Protein AF-A0A9E3WSN3-F1 (afdb_monomer)

Sequence (106 aa):
MPVSVYQTLLTVEGLRAGIGIIRENQPVAPVTDDIINATLPNLPQVVADMVRLHRATGMRPGELVSIRPGDVDRTLDVWRYEPSWHKIHCKSAISPRSETCRDCTS

Solvent-accessible surface area (backbone atoms only — not comparable to full-atom values): 7500 Å² total; per-residue (Å²): 132,65,70,66,61,58,57,53,59,71,70,56,80,76,91,56,87,95,76,61,100,63,87,77,77,76,83,85,73,85,82,55,69,67,60,51,64,68,45,43,82,80,43,60,70,71,59,34,51,50,54,52,52,38,72,76,66,70,59,56,71,73,56,65,74,63,64,49,82,87,39,44,47,69,90,49,98,67,7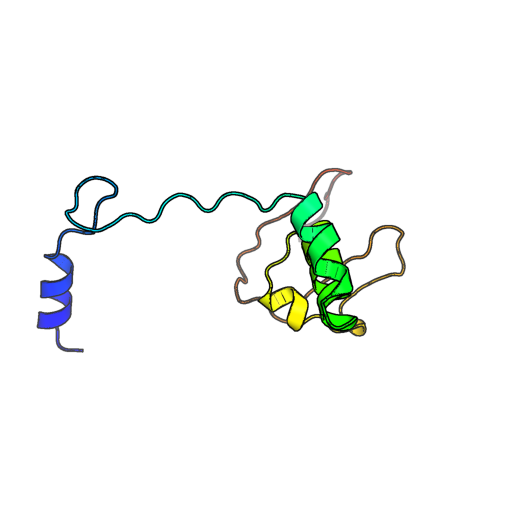0,43,77,59,77,95,76,63,103,56,87,69,83,77,86,87,80,84,89,83,84,80,92,75,88,89,88,130

Mean predicted aligned error: 14.3 Å

pLDDT: mean 73.74, std 19.8, range [25.72, 94.62]

Secondary structure (DSSP, 8-state):
--HHHHHHHHHSPPPPTTSSSS-PPPP-PPPPHHHHHHHGGGS-HHHHHHHHHHHHH---HHHHHH--GGGEE-SSSS-EE--S--S--S----------------

Foldseek 3Di:
DDPVVVVVVVPDDDDDPPPDPDDDDDDDDDDDPVVLVVCLVVDDPVVSVLVVVCVVPVDDSVVSVVDDPVQWDPVDPDIDGDDPDDPDPPDDDDDDDDDDPDDDDD

Radius of gyration: 22.09 Å; Cα contacts (8 Å, |Δi|>4): 30; chains: 1; bounding box: 50×54×44 Å

Structure (mmCIF, N/CA/C/O backbone):
data_AF-A0A9E3WSN3-F1
#
_entry.id   AF-A0A9E3WSN3-F1
#
loop_
_atom_site.group_PDB
_atom_site.id
_atom_site.type_symbol
_atom_site.label_atom_id
_atom_site.label_alt_id
_atom_site.label_comp_id
_atom_site.label_asym_id
_atom_site.label_entity_id
_atom_site.label_seq_id
_atom_site.pdbx_PDB_ins_code
_atom_site.Cartn_x
_atom_site.Cartn_y
_atom_site.Cartn_z
_atom_site.occupancy
_atom_site.B_iso_or_equiv
_atom_site.auth_seq_id
_atom_site.auth_comp_id
_atom_site.auth_asym_id
_atom_site.auth_atom_id
_atom_site.pdbx_PDB_model_num
ATOM 1 N N . MET A 1 1 ? -18.223 32.677 4.817 1.00 57.19 1 MET A N 1
ATOM 2 C CA . MET A 1 1 ? -18.542 32.017 6.102 1.00 57.19 1 MET A CA 1
ATOM 3 C C . MET A 1 1 ? -18.908 33.088 7.118 1.00 57.19 1 MET A C 1
ATOM 5 O O . MET A 1 1 ? -18.148 34.044 7.215 1.00 57.19 1 MET A O 1
ATOM 9 N N . PRO A 1 2 ? -20.048 32.994 7.822 1.00 86.50 2 PRO A N 1
ATOM 10 C CA . PRO A 1 2 ? -20.414 33.964 8.852 1.00 86.50 2 PRO A CA 1
ATOM 11 C C . PRO A 1 2 ? -19.448 33.879 10.042 1.00 86.50 2 PRO A C 1
ATOM 13 O O . PRO A 1 2 ? -19.058 32.782 10.441 1.00 86.50 2 PRO A O 1
ATOM 16 N N . VAL A 1 3 ? -19.091 35.024 10.630 1.00 87.06 3 VAL A N 1
ATOM 17 C CA . VAL A 1 3 ? -18.159 35.113 11.776 1.00 87.06 3 VAL A CA 1
ATOM 18 C C . VAL A 1 3 ? -18.657 34.325 12.993 1.00 87.06 3 VAL A C 1
ATOM 20 O O . VAL A 1 3 ? -17.857 33.729 13.711 1.00 87.06 3 VAL A O 1
ATOM 23 N N . SER A 1 4 ? -19.975 34.253 13.182 1.00 88.75 4 SER A N 1
ATOM 24 C CA . SER A 1 4 ? -20.598 33.512 14.280 1.00 88.75 4 SER A CA 1
ATOM 25 C C . SER A 1 4 ? -20.229 32.027 14.277 1.00 88.75 4 SER A C 1
ATOM 27 O O . SER A 1 4 ? -19.923 31.477 15.326 1.00 88.75 4 SER A O 1
ATOM 29 N N . VAL A 1 5 ? -20.166 31.390 13.104 1.00 87.00 5 VAL A N 1
ATOM 30 C CA . VAL A 1 5 ? -19.815 29.965 12.980 1.00 87.00 5 VAL A CA 1
ATOM 31 C C . VAL A 1 5 ? -18.377 29.713 13.432 1.00 87.00 5 VAL A C 1
ATOM 33 O O . VAL A 1 5 ? -18.111 28.746 14.141 1.00 87.00 5 VAL A O 1
ATOM 36 N N . TYR A 1 6 ? -17.452 30.602 13.063 1.00 86.25 6 TYR A N 1
ATOM 37 C CA . TYR A 1 6 ? -16.056 30.510 13.494 1.00 86.25 6 TYR A CA 1
ATOM 38 C C . TYR A 1 6 ? -15.928 30.646 15.016 1.00 86.25 6 TYR A C 1
ATOM 40 O O . TYR A 1 6 ? -15.253 29.842 15.654 1.00 86.25 6 TYR A O 1
ATOM 48 N N . GLN A 1 7 ? -16.629 31.615 15.609 1.00 90.62 7 GLN A N 1
ATOM 49 C CA . GLN A 1 7 ? -16.625 31.825 17.057 1.00 90.62 7 GLN A CA 1
ATOM 50 C C . GLN A 1 7 ? -17.216 30.633 17.817 1.00 90.62 7 GLN A C 1
ATOM 52 O O . GLN A 1 7 ? -16.653 30.229 18.828 1.00 90.62 7 GLN A O 1
ATOM 57 N N . THR A 1 8 ? -18.291 30.016 17.318 1.00 88.69 8 THR A N 1
ATOM 58 C CA . THR A 1 8 ? -18.869 28.812 17.933 1.00 88.69 8 THR A CA 1
ATOM 59 C C . THR A 1 8 ? -17.894 27.634 17.912 1.00 88.69 8 THR A C 1
ATOM 61 O O . THR A 1 8 ? -17.747 26.952 18.923 1.00 88.69 8 THR A O 1
ATOM 64 N N . LEU A 1 9 ? -17.174 27.413 16.807 1.00 85.25 9 LEU A N 1
ATOM 65 C CA . LEU A 1 9 ? -16.207 26.313 16.705 1.00 85.25 9 LEU A CA 1
ATOM 66 C C . LEU A 1 9 ? -15.040 26.448 17.693 1.00 85.25 9 LEU A C 1
ATOM 68 O O . LEU A 1 9 ? -14.546 25.434 18.174 1.00 85.25 9 LEU A O 1
ATOM 72 N N . LEU A 1 10 ? -14.640 27.674 18.045 1.00 86.31 10 LEU A N 1
ATOM 73 C CA . LEU A 1 10 ? -13.609 27.914 19.063 1.00 86.31 10 LEU A CA 1
ATOM 74 C C . LEU A 1 10 ? -14.056 27.542 20.485 1.00 86.31 10 LEU A C 1
ATOM 76 O O . LEU A 1 10 ? -13.210 27.335 21.348 1.00 86.31 10 LEU A O 1
ATOM 80 N N . THR A 1 11 ? -15.366 27.467 20.739 1.00 87.88 11 THR A N 1
ATOM 81 C CA . THR A 1 11 ? -15.917 27.143 22.068 1.00 87.88 11 THR A CA 1
ATOM 82 C C . THR A 1 11 ? -16.138 25.649 22.299 1.00 87.88 11 THR A C 1
ATOM 84 O O . THR A 1 11 ? -16.362 25.237 23.435 1.00 87.88 11 THR A O 1
ATOM 87 N N . VAL A 1 12 ? -16.075 24.828 21.246 1.00 85.94 12 VAL A N 1
ATOM 88 C CA . VAL A 1 12 ? -16.239 23.375 21.359 1.00 85.94 12 VAL A CA 1
ATOM 89 C C . VAL A 1 12 ? -14.927 22.767 21.845 1.00 85.94 12 VAL A C 1
ATOM 91 O O . VAL A 1 12 ? -13.891 22.890 21.193 1.00 85.94 12 VAL A O 1
ATOM 94 N N . GLU A 1 13 ? -14.965 22.096 22.994 1.00 80.50 13 GLU A N 1
ATOM 95 C CA . GLU A 1 13 ? -13.807 21.376 23.516 1.00 80.50 13 GLU A CA 1
ATOM 96 C C . GLU A 1 13 ? -13.448 20.221 22.567 1.00 80.50 13 GLU A C 1
ATOM 98 O O . GLU A 1 13 ? -14.301 19.421 22.174 1.00 80.50 13 GLU A O 1
ATOM 103 N N . GLY A 1 14 ? -12.180 20.155 22.154 1.00 74.94 14 GLY A N 1
ATOM 104 C CA . GLY A 1 14 ? -11.703 19.101 21.265 1.00 74.94 14 GLY A CA 1
ATOM 105 C C . GLY A 1 14 ? -11.845 17.724 21.911 1.00 74.94 14 GLY A C 1
ATOM 106 O O . GLY A 1 14 ? -11.631 17.568 23.114 1.00 74.94 14 GLY A O 1
ATOM 107 N N . LEU A 1 15 ? -12.181 16.713 21.107 1.00 76.94 15 LEU A N 1
ATOM 108 C CA . LEU A 1 15 ? -12.330 15.351 21.605 1.00 76.94 15 LEU A CA 1
ATOM 109 C C . LEU A 1 15 ? -10.996 14.847 22.176 1.00 76.94 15 LEU A C 1
ATOM 111 O O . LEU A 1 15 ? -10.005 14.727 21.454 1.00 76.94 15 LEU A O 1
ATOM 115 N N . ARG A 1 16 ? -10.977 14.557 23.479 1.00 70.19 16 ARG A N 1
ATOM 116 C CA . ARG A 1 16 ? -9.807 14.022 24.182 1.00 70.19 16 ARG A CA 1
ATOM 117 C C . ARG A 1 16 ? -9.853 12.496 24.198 1.00 70.19 16 ARG A C 1
ATOM 119 O O . ARG A 1 16 ? -10.887 11.916 24.530 1.00 70.19 16 ARG A O 1
ATOM 126 N N . ALA A 1 17 ? -8.725 11.868 23.869 1.00 66.06 17 ALA A N 1
ATOM 127 C CA . ALA A 1 17 ? -8.564 10.418 23.948 1.00 66.06 17 ALA A CA 1
ATOM 128 C C . ALA A 1 17 ? -8.828 9.921 25.382 1.00 66.06 17 ALA A C 1
ATOM 130 O O . ALA A 1 17 ? -8.356 10.529 26.342 1.00 66.06 17 ALA A O 1
ATOM 131 N N . GLY A 1 18 ? -9.597 8.843 25.521 1.00 66.94 18 GLY A N 1
ATOM 132 C CA . GLY A 1 18 ? -9.905 8.160 26.778 1.00 66.94 18 GLY A CA 1
ATOM 133 C C . GLY A 1 18 ? -10.942 8.832 27.685 1.00 66.94 18 GLY A C 1
ATOM 134 O O . GLY A 1 18 ? -11.210 8.311 28.763 1.00 66.94 18 GLY A O 1
ATOM 135 N N . ILE A 1 19 ? -11.524 9.974 27.291 1.00 65.00 19 ILE A N 1
ATOM 136 C CA . ILE A 1 19 ? -12.396 10.791 28.169 1.00 65.00 19 ILE A CA 1
ATOM 137 C C . ILE A 1 19 ? -13.879 10.755 27.732 1.00 65.00 19 ILE A C 1
ATOM 139 O O . ILE A 1 19 ? -14.758 11.236 28.443 1.00 65.00 19 ILE A O 1
ATOM 143 N N . GLY A 1 20 ? -14.19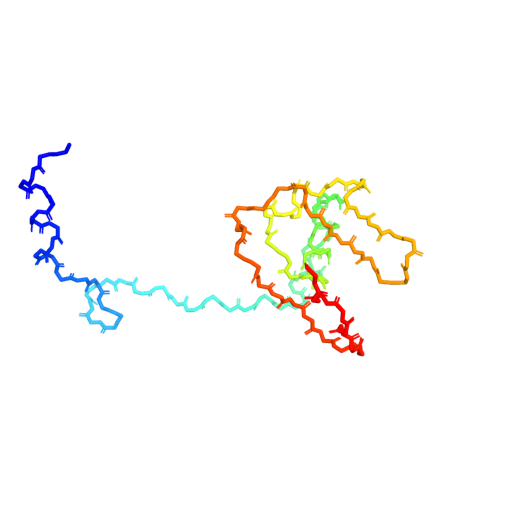8 10.164 26.575 1.00 64.19 20 GLY A N 1
ATOM 144 C CA . GLY A 1 20 ? -15.542 10.204 25.989 1.00 64.19 20 GLY A CA 1
ATOM 145 C C . GLY A 1 20 ? -16.370 8.922 26.130 1.00 64.19 20 GLY A C 1
ATOM 146 O O . GLY A 1 20 ? -15.846 7.818 26.195 1.00 64.19 20 GLY A O 1
ATOM 147 N N . ILE A 1 21 ? -17.695 9.074 26.013 1.00 63.97 21 ILE A N 1
ATOM 148 C CA . ILE A 1 21 ? -18.696 7.998 25.807 1.00 63.97 21 ILE A CA 1
ATOM 149 C C . ILE A 1 21 ? -18.581 7.369 24.394 1.00 63.97 21 ILE A C 1
ATOM 151 O O . ILE A 1 21 ? -19.427 6.591 23.957 1.00 63.97 21 ILE A O 1
ATOM 155 N N . ILE A 1 22 ? -17.564 7.767 23.627 1.00 70.06 22 ILE A N 1
ATOM 156 C CA . ILE A 1 22 ? -17.374 7.410 22.225 1.00 70.06 22 ILE A CA 1
ATOM 157 C C . ILE A 1 22 ? -16.529 6.144 22.173 1.00 70.06 22 ILE A C 1
ATOM 159 O O . ILE A 1 22 ? -15.484 6.057 22.812 1.00 70.06 22 ILE A O 1
ATOM 163 N N . ARG A 1 23 ? -16.978 5.159 21.392 1.00 72.81 23 ARG A N 1
ATOM 164 C CA . ARG A 1 23 ? -16.246 3.908 21.196 1.00 72.81 23 ARG A CA 1
ATOM 165 C C . ARG A 1 23 ? -14.912 4.188 20.504 1.00 72.81 23 ARG A C 1
ATOM 167 O O . ARG A 1 23 ? -14.880 4.400 19.293 1.00 72.81 23 ARG A O 1
ATOM 174 N N . GLU A 1 24 ? -13.820 4.127 21.256 1.00 77.62 24 GLU A N 1
ATOM 175 C CA . GLU A 1 24 ? -12.485 4.065 20.670 1.00 77.62 24 GLU A CA 1
ATOM 176 C C . GLU A 1 24 ? -12.295 2.712 19.991 1.00 77.62 24 GLU A C 1
ATOM 178 O O . GLU A 1 24 ? -12.615 1.653 20.542 1.00 77.62 24 GLU A O 1
ATOM 183 N N . ASN A 1 25 ? -11.834 2.748 18.742 1.00 76.50 25 ASN A N 1
ATOM 184 C CA . ASN A 1 25 ? -11.571 1.515 18.027 1.00 76.50 25 ASN A CA 1
ATOM 185 C C . ASN A 1 25 ? -10.298 0.882 18.588 1.00 76.50 25 ASN A C 1
ATOM 187 O O . ASN A 1 25 ? -9.322 1.579 18.867 1.00 76.50 25 ASN A O 1
ATOM 191 N N . GLN A 1 26 ? -10.316 -0.440 18.738 1.00 78.31 26 GLN A N 1
ATOM 192 C CA . GLN A 1 26 ? -9.128 -1.170 19.161 1.00 78.31 26 GLN A CA 1
ATOM 193 C C . GLN A 1 26 ? -7.975 -0.916 18.174 1.00 78.31 26 GLN A C 1
ATOM 195 O O . GLN A 1 26 ? -8.232 -0.769 16.971 1.00 78.31 26 GLN A O 1
ATOM 200 N N . PRO A 1 27 ? -6.720 -0.865 18.657 1.00 77.94 27 PRO A N 1
ATOM 201 C CA . PRO A 1 27 ? -5.554 -0.733 17.795 1.00 77.94 27 PRO A CA 1
ATOM 202 C C . PRO A 1 27 ? -5.560 -1.787 16.686 1.00 77.94 27 PRO A C 1
ATOM 204 O O . PRO A 1 27 ? -5.831 -2.964 16.930 1.00 77.94 27 PRO A O 1
ATOM 207 N N . VAL A 1 28 ? -5.260 -1.366 15.457 1.00 83.19 28 VAL A N 1
ATOM 208 C CA . VAL A 1 28 ? -5.176 -2.285 14.317 1.00 83.19 28 VAL A CA 1
ATOM 209 C C . VAL A 1 28 ? -3.877 -3.078 14.436 1.00 83.19 28 VAL A C 1
ATOM 211 O O . VAL A 1 28 ? -2.790 -2.516 14.314 1.00 83.19 28 VAL A O 1
ATOM 214 N N . ALA A 1 29 ? -3.996 -4.379 14.701 1.00 82.94 29 ALA A N 1
ATOM 215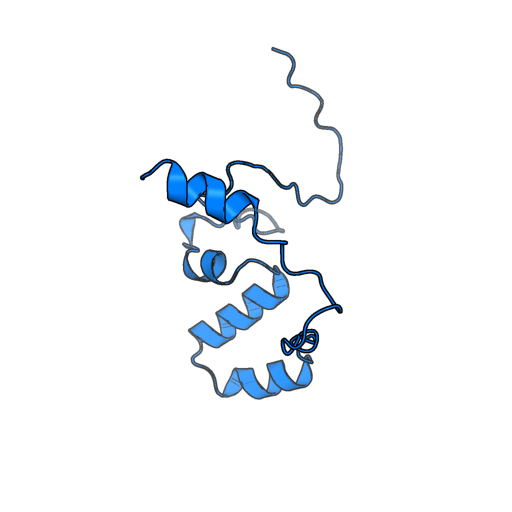 C CA . ALA A 1 29 ? -2.855 -5.283 14.771 1.00 82.94 29 ALA A CA 1
ATOM 216 C C . ALA A 1 29 ? -2.306 -5.599 13.365 1.00 82.94 29 ALA A C 1
ATOM 218 O O . ALA A 1 29 ? -3.077 -5.633 12.398 1.00 82.94 29 ALA A O 1
ATOM 219 N N . PRO A 1 30 ? -0.991 -5.855 13.234 1.00 82.12 30 PRO A N 1
ATOM 220 C CA . PRO A 1 30 ? -0.420 -6.327 11.980 1.00 82.12 30 PRO A CA 1
ATOM 221 C C . PRO A 1 30 ? -0.989 -7.703 11.614 1.00 82.12 30 PRO A C 1
ATOM 223 O O . PRO A 1 30 ? -1.205 -8.558 12.474 1.00 82.12 30 PRO A O 1
ATOM 226 N N . VAL A 1 31 ? -1.220 -7.917 10.320 1.00 87.19 31 VAL A N 1
ATOM 227 C CA . VAL A 1 31 ? -1.637 -9.218 9.783 1.00 87.19 31 VAL A CA 1
ATOM 228 C C . VAL A 1 31 ? -0.441 -10.171 9.809 1.00 87.19 31 VAL A C 1
ATOM 230 O O . VAL A 1 31 ? 0.674 -9.763 9.490 1.00 87.19 31 VAL A O 1
ATOM 233 N N . THR A 1 32 ? -0.663 -11.433 10.179 1.00 88.69 32 THR A N 1
ATOM 234 C CA . THR A 1 32 ? 0.395 -12.450 10.188 1.00 88.69 32 THR A CA 1
ATOM 235 C C . THR A 1 32 ? 0.738 -12.926 8.780 1.00 88.69 32 THR A C 1
ATOM 237 O O . THR A 1 32 ? -0.108 -12.978 7.882 1.00 88.69 32 THR A O 1
ATOM 240 N N . ASP A 1 33 ? 1.990 -13.337 8.600 1.00 87.44 33 ASP A N 1
ATOM 241 C CA . ASP A 1 33 ? 2.501 -13.802 7.310 1.00 87.44 33 ASP A CA 1
ATOM 242 C C . ASP A 1 33 ? 1.776 -15.050 6.791 1.00 87.44 33 ASP A C 1
ATOM 244 O O . ASP A 1 33 ? 1.581 -15.186 5.583 1.00 87.44 33 ASP A O 1
ATOM 248 N N . ASP A 1 34 ? 1.313 -15.921 7.689 1.00 91.38 34 ASP A N 1
ATOM 249 C CA . ASP A 1 34 ? 0.558 -17.128 7.340 1.00 91.38 34 ASP A CA 1
ATOM 250 C C . ASP A 1 34 ? -0.773 -16.791 6.662 1.00 91.38 34 ASP A C 1
ATOM 252 O O . ASP A 1 34 ? -1.127 -17.386 5.643 1.00 91.38 34 ASP A O 1
ATOM 256 N N . ILE A 1 35 ? -1.485 -15.783 7.180 1.00 90.94 35 ILE A N 1
ATOM 257 C CA . ILE A 1 35 ? -2.748 -15.312 6.600 1.00 90.94 35 ILE A CA 1
ATOM 258 C C . ILE A 1 35 ? -2.494 -14.711 5.217 1.00 90.94 35 ILE A C 1
ATOM 260 O O . ILE A 1 35 ? -3.255 -14.965 4.281 1.00 90.94 35 ILE A O 1
ATOM 264 N N . ILE A 1 36 ? -1.407 -13.951 5.061 1.00 89.50 36 ILE A N 1
ATOM 265 C CA . ILE A 1 36 ? -1.023 -13.373 3.768 1.00 89.50 36 ILE A CA 1
ATOM 266 C C . ILE A 1 36 ? -0.760 -14.496 2.762 1.00 89.50 36 ILE A C 1
ATOM 268 O O . ILE A 1 36 ? -1.371 -14.516 1.694 1.00 89.50 36 ILE A O 1
ATOM 272 N N . ASN A 1 37 ? 0.085 -15.463 3.119 1.00 90.44 37 ASN A N 1
ATOM 273 C CA . ASN A 1 37 ? 0.444 -16.585 2.253 1.00 90.44 37 ASN A CA 1
ATOM 274 C C . ASN A 1 37 ? -0.769 -17.448 1.875 1.00 90.44 37 ASN A C 1
ATOM 276 O O . ASN A 1 37 ? -0.861 -17.884 0.730 1.00 90.44 37 ASN A O 1
ATOM 280 N N . ALA A 1 38 ? -1.724 -17.640 2.790 1.00 92.81 38 ALA A N 1
ATOM 281 C CA . ALA A 1 38 ? -2.978 -18.343 2.514 1.00 92.81 38 ALA A CA 1
ATOM 282 C C . ALA A 1 38 ? -3.931 -17.550 1.598 1.00 92.81 38 ALA A C 1
ATOM 284 O O . ALA A 1 38 ? -4.748 -18.137 0.889 1.00 92.81 38 ALA A O 1
ATOM 285 N N . THR A 1 39 ? -3.833 -16.218 1.593 1.00 92.38 39 THR A N 1
ATOM 286 C CA . THR A 1 39 ? -4.707 -15.344 0.796 1.00 92.38 39 THR A CA 1
ATOM 287 C C . THR A 1 39 ? -4.196 -15.162 -0.634 1.00 92.38 39 THR A C 1
ATOM 289 O O . THR A 1 39 ? -5.003 -15.094 -1.558 1.00 92.38 39 THR A O 1
ATOM 292 N N . LEU A 1 40 ? -2.873 -15.131 -0.845 1.00 91.56 40 LEU A N 1
ATOM 293 C CA . LEU A 1 40 ? -2.255 -14.889 -2.160 1.00 91.56 40 LEU A CA 1
ATOM 294 C C . LEU A 1 40 ? -2.787 -15.775 -3.309 1.00 91.56 40 LEU A C 1
ATOM 296 O O . LEU A 1 40 ? -3.009 -15.224 -4.386 1.00 91.56 40 LEU A O 1
ATOM 300 N N . PRO A 1 41 ? -3.040 -17.090 -3.134 1.00 92.19 41 PRO A N 1
ATOM 301 C CA . PRO A 1 41 ? -3.552 -17.948 -4.208 1.00 92.19 41 PRO A CA 1
ATOM 302 C C . PRO A 1 41 ? -4.989 -17.629 -4.638 1.00 92.19 41 PRO A C 1
ATOM 304 O O . PRO A 1 41 ? -5.391 -17.994 -5.738 1.00 92.19 41 PRO A O 1
ATOM 307 N N . ASN A 1 42 ? -5.765 -16.960 -3.782 1.00 94.25 42 ASN A N 1
ATOM 308 C CA . ASN A 1 42 ? -7.166 -16.621 -4.047 1.00 94.25 42 ASN A CA 1
ATOM 309 C C . ASN A 1 42 ? -7.321 -15.262 -4.750 1.00 94.25 42 ASN A C 1
ATOM 311 O O . ASN A 1 42 ? -8.436 -14.863 -5.087 1.00 94.25 42 ASN A O 1
ATOM 315 N N . LEU A 1 43 ? -6.222 -14.525 -4.936 1.00 91.88 43 LEU A N 1
ATOM 316 C CA . LEU A 1 43 ? -6.219 -13.185 -5.511 1.00 91.88 43 LEU A CA 1
ATOM 317 C C . LEU A 1 43 ? -5.859 -13.220 -7.004 1.00 91.88 43 LEU A C 1
ATOM 319 O O . LEU A 1 43 ? -5.049 -14.045 -7.430 1.00 91.88 43 LEU A O 1
ATOM 323 N N . PRO A 1 44 ? -6.382 -12.277 -7.811 1.00 94.62 44 PRO A N 1
ATOM 324 C CA . PRO A 1 44 ? -5.872 -12.048 -9.157 1.00 94.62 44 PRO A CA 1
ATOM 325 C C . PRO A 1 44 ? -4.369 -11.757 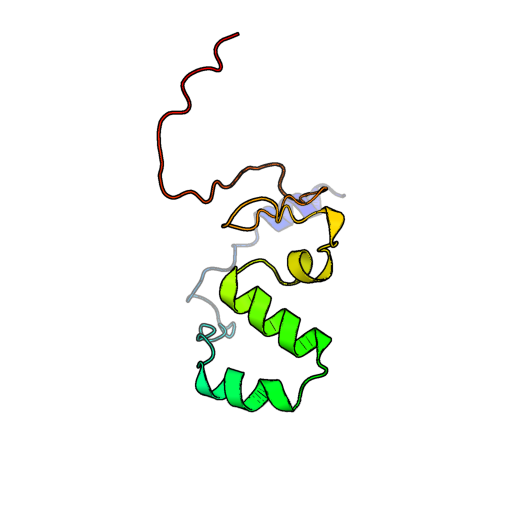-9.121 1.00 94.62 44 PRO A C 1
ATOM 327 O O . PRO A 1 44 ? -3.903 -11.048 -8.228 1.00 94.62 44 PRO A O 1
ATOM 330 N N . GLN A 1 45 ? -3.626 -12.235 -10.123 1.00 91.44 45 GLN A N 1
ATOM 331 C CA . GLN A 1 45 ? -2.161 -12.131 -10.176 1.00 91.44 45 GLN A CA 1
ATOM 332 C C . GLN A 1 45 ? -1.649 -10.708 -9.901 1.00 91.44 45 GLN A C 1
ATOM 334 O O . GLN A 1 45 ? -0.762 -10.521 -9.075 1.00 91.44 45 GLN A O 1
ATOM 339 N N . VAL A 1 46 ? -2.270 -9.699 -10.521 1.00 90.69 46 VAL A N 1
ATOM 340 C CA . VAL A 1 46 ? -1.906 -8.288 -10.321 1.00 90.69 46 VAL A CA 1
ATOM 341 C C . VAL A 1 46 ? -2.029 -7.888 -8.850 1.00 90.69 46 VAL A C 1
ATOM 343 O O . VAL A 1 46 ? -1.120 -7.280 -8.300 1.00 90.69 46 VAL A O 1
ATOM 346 N N . VAL A 1 47 ? -3.120 -8.267 -8.183 1.00 90.38 47 VAL A N 1
ATOM 347 C CA . VAL A 1 47 ? -3.356 -7.930 -6.772 1.00 90.38 47 VAL A CA 1
ATOM 348 C C . VAL A 1 47 ? -2.401 -8.700 -5.856 1.00 90.38 47 VAL A C 1
ATOM 350 O O . VAL A 1 47 ? -1.910 -8.141 -4.878 1.00 90.38 47 VAL A O 1
ATOM 353 N N . ALA A 1 48 ? -2.078 -9.953 -6.184 1.00 92.19 48 ALA A N 1
ATOM 354 C CA . ALA A 1 48 ? -1.077 -10.723 -5.451 1.00 92.19 48 ALA A CA 1
ATOM 355 C C . ALA A 1 48 ? 0.312 -10.058 -5.517 1.00 92.19 48 ALA A C 1
ATOM 357 O O . ALA A 1 48 ? 0.994 -9.941 -4.497 1.00 92.19 48 ALA A O 1
ATOM 358 N N . ASP A 1 49 ? 0.706 -9.554 -6.688 1.00 90.12 49 ASP A N 1
ATOM 359 C CA . ASP A 1 49 ? 1.968 -8.830 -6.864 1.00 90.12 49 ASP A CA 1
ATOM 360 C C . ASP A 1 49 ? 1.954 -7.466 -6.158 1.00 90.12 49 ASP A C 1
ATOM 362 O O . ASP A 1 49 ? 2.948 -7.086 -5.537 1.00 90.12 49 ASP A O 1
ATOM 366 N N . MET A 1 50 ? 0.809 -6.776 -6.137 1.00 90.81 50 MET A N 1
ATOM 367 C CA . MET A 1 50 ? 0.622 -5.561 -5.337 1.00 90.81 50 MET A CA 1
ATOM 368 C C . MET A 1 50 ? 0.841 -5.826 -3.840 1.00 90.81 50 MET A C 1
ATOM 370 O O . MET A 1 50 ? 1.554 -5.071 -3.185 1.00 90.81 50 MET A O 1
ATOM 374 N N . VAL A 1 51 ? 0.294 -6.916 -3.290 1.00 90.69 51 VAL A N 1
ATOM 375 C CA . VAL A 1 51 ? 0.490 -7.286 -1.874 1.00 90.69 51 VAL A CA 1
ATOM 376 C C . VAL A 1 51 ? 1.964 -7.571 -1.572 1.00 90.69 51 VAL A C 1
ATOM 378 O O . VAL A 1 51 ? 2.485 -7.114 -0.553 1.00 90.69 51 VAL A O 1
ATOM 381 N N . ARG A 1 52 ? 2.662 -8.275 -2.471 1.00 89.69 52 ARG A N 1
ATOM 382 C CA . ARG A 1 52 ? 4.103 -8.552 -2.339 1.00 89.69 52 ARG A CA 1
ATOM 383 C C . ARG A 1 52 ? 4.930 -7.266 -2.347 1.00 89.69 52 ARG A C 1
ATOM 385 O O . ARG A 1 52 ? 5.766 -7.074 -1.466 1.00 89.69 52 ARG A O 1
ATOM 392 N N . LEU A 1 53 ? 4.663 -6.368 -3.294 1.00 88.62 53 LEU A N 1
ATOM 393 C CA . LEU A 1 53 ? 5.358 -5.085 -3.411 1.00 88.62 53 LEU A CA 1
ATOM 394 C C . LEU A 1 53 ? 5.102 -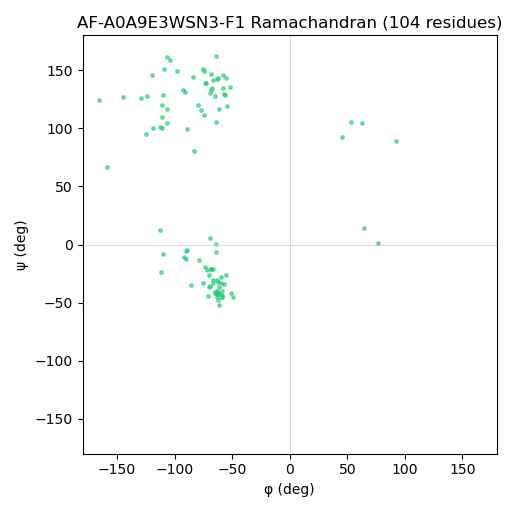4.181 -2.197 1.00 88.62 53 LEU A C 1
ATOM 396 O O . LEU A 1 53 ? 6.024 -3.551 -1.674 1.00 88.62 53 LEU A O 1
ATOM 400 N N . HIS A 1 54 ? 3.861 -4.148 -1.715 1.00 88.88 54 HIS A N 1
ATOM 401 C CA . HIS A 1 54 ? 3.479 -3.382 -0.535 1.00 88.88 54 HIS A CA 1
ATOM 402 C C . HIS A 1 54 ? 4.208 -3.879 0.716 1.00 88.88 54 HIS A C 1
ATOM 404 O O . HIS A 1 54 ? 4.722 -3.078 1.491 1.00 88.88 54 HIS A O 1
ATOM 410 N N . ARG A 1 55 ? 4.322 -5.203 0.878 1.00 86.81 55 ARG A N 1
ATOM 411 C CA . ARG A 1 55 ? 5.031 -5.826 2.003 1.00 86.81 55 ARG A CA 1
ATOM 412 C C . ARG A 1 55 ? 6.539 -5.564 1.973 1.00 86.81 55 ARG A C 1
ATOM 414 O O . ARG A 1 55 ? 7.140 -5.430 3.031 1.00 86.81 55 ARG A O 1
ATOM 421 N N . ALA A 1 56 ? 7.139 -5.468 0.787 1.00 85.88 56 ALA A N 1
ATOM 422 C CA . ALA A 1 56 ? 8.568 -5.193 0.641 1.00 85.88 56 ALA A CA 1
ATOM 423 C C . ALA A 1 56 ? 8.939 -3.724 0.915 1.00 85.88 56 ALA A C 1
ATOM 425 O O . ALA A 1 56 ? 10.031 -3.449 1.401 1.00 85.88 56 ALA A O 1
ATOM 426 N N . THR A 1 57 ? 8.048 -2.782 0.595 1.00 82.44 57 THR A N 1
ATOM 427 C CA . THR A 1 57 ? 8.367 -1.341 0.585 1.00 82.44 57 THR A CA 1
ATOM 428 C C . THR A 1 57 ? 7.663 -0.526 1.670 1.00 82.44 57 THR A C 1
ATOM 430 O O . THR A 1 57 ? 8.135 0.554 2.014 1.00 82.44 57 THR A O 1
ATOM 433 N N . GLY A 1 58 ? 6.526 -0.994 2.198 1.00 82.69 58 GLY A N 1
ATOM 434 C CA . GLY A 1 58 ? 5.714 -0.255 3.173 1.00 82.69 58 GLY A CA 1
ATOM 435 C C . GLY A 1 58 ? 5.095 1.046 2.639 1.00 82.69 58 GLY A C 1
ATOM 436 O O . GLY A 1 58 ? 4.648 1.877 3.430 1.00 82.69 58 GLY A O 1
ATOM 437 N N . MET A 1 59 ? 5.082 1.248 1.315 1.00 82.75 59 MET A N 1
ATOM 438 C CA . MET A 1 59 ? 4.535 2.449 0.666 1.00 82.75 59 MET A CA 1
ATOM 439 C C . MET A 1 59 ? 3.026 2.593 0.897 1.00 82.75 59 MET A C 1
ATOM 441 O O . MET A 1 59 ? 2.353 1.618 1.208 1.00 82.75 59 MET A O 1
ATOM 445 N N . ARG A 1 60 ? 2.432 3.774 0.695 1.00 85.00 60 ARG A N 1
ATOM 446 C CA . ARG A 1 60 ? 0.966 3.920 0.803 1.00 85.00 60 ARG A CA 1
ATOM 447 C C . ARG A 1 60 ? 0.273 3.173 -0.353 1.00 85.00 60 ARG A C 1
ATOM 449 O O . ARG A 1 60 ? 0.774 3.201 -1.475 1.00 85.00 60 ARG A O 1
ATOM 456 N N . PRO A 1 61 ? -0.928 2.590 -0.163 1.00 83.94 61 PRO A N 1
ATOM 457 C CA . PRO A 1 61 ? -1.640 1.909 -1.253 1.00 83.94 61 PRO A CA 1
ATOM 458 C C . PRO A 1 61 ? -1.902 2.814 -2.468 1.00 83.94 61 PRO A C 1
ATOM 460 O O . PRO A 1 61 ? -1.853 2.360 -3.606 1.00 83.94 61 PRO A O 1
ATOM 463 N N . GLY A 1 62 ? -2.134 4.112 -2.236 1.00 83.25 62 GLY A N 1
ATOM 464 C CA . GLY A 1 62 ? -2.327 5.089 -3.312 1.00 83.25 62 GLY A CA 1
ATOM 465 C C . GLY A 1 62 ? -1.073 5.337 -4.157 1.00 83.25 62 GLY A C 1
ATOM 466 O O . GLY A 1 62 ? -1.192 5.594 -5.351 1.00 83.25 62 GLY A O 1
ATOM 467 N N . GLU A 1 63 ? 0.118 5.221 -3.567 1.00 80.44 63 GLU A N 1
ATOM 468 C CA . GLU A 1 63 ? 1.385 5.304 -4.304 1.00 80.44 63 GLU A CA 1
ATOM 469 C C . GLU A 1 63 ? 1.561 4.057 -5.160 1.00 80.44 63 GLU A C 1
ATOM 471 O O . GLU A 1 63 ? 1.841 4.174 -6.345 1.00 80.44 63 GLU A O 1
ATOM 476 N N . LEU A 1 64 ? 1.277 2.888 -4.587 1.00 85.56 64 LEU A N 1
ATOM 477 C CA . LEU A 1 64 ? 1.401 1.598 -5.253 1.00 85.56 64 LEU A CA 1
ATOM 478 C C . LEU A 1 64 ? 0.542 1.488 -6.517 1.00 85.56 64 LEU A C 1
ATOM 480 O O . LEU A 1 64 ? 1.010 1.017 -7.547 1.00 85.56 64 LEU A O 1
ATOM 484 N N . VAL A 1 65 ? -0.706 1.957 -6.448 1.00 86.12 65 VAL A N 1
ATOM 485 C CA . VAL A 1 65 ? -1.629 1.960 -7.597 1.00 86.12 65 VAL A CA 1
ATOM 486 C C . VAL A 1 65 ? -1.228 2.999 -8.653 1.00 86.12 65 VAL A C 1
ATOM 488 O O . VAL A 1 65 ? -1.601 2.869 -9.816 1.00 86.12 65 VAL A O 1
ATOM 491 N N . SER A 1 66 ? -0.459 4.019 -8.268 1.00 85.00 66 SER A N 1
ATOM 492 C CA . SER A 1 66 ? -0.031 5.097 -9.166 1.00 85.00 66 SER A CA 1
ATOM 493 C C . SER A 1 66 ? 1.316 4.834 -9.844 1.00 85.00 66 SER A C 1
ATOM 495 O O . SER A 1 66 ? 1.652 5.569 -10.771 1.00 85.00 66 SER A O 1
ATOM 497 N N . ILE A 1 67 ? 2.069 3.812 -9.412 1.00 84.25 67 ILE A N 1
ATOM 498 C CA . ILE A 1 67 ? 3.370 3.452 -9.991 1.00 84.25 67 ILE A CA 1
ATOM 499 C C . ILE A 1 67 ? 3.222 3.173 -11.482 1.00 84.25 67 ILE A C 1
ATOM 501 O O . ILE A 1 67 ? 2.424 2.331 -11.904 1.00 84.25 67 ILE A O 1
ATOM 505 N N . ARG A 1 68 ? 4.074 3.813 -12.283 1.00 82.81 68 ARG A N 1
ATOM 506 C CA . ARG A 1 68 ? 4.285 3.449 -13.683 1.00 82.81 68 ARG A CA 1
ATOM 507 C C . ARG A 1 68 ? 5.665 2.817 -13.845 1.00 82.81 68 ARG A C 1
ATOM 509 O O . ARG A 1 68 ? 6.596 3.198 -13.141 1.00 82.81 68 ARG A O 1
ATOM 516 N N . PRO A 1 69 ? 5.854 1.907 -14.818 1.00 79.69 69 PRO A N 1
ATOM 517 C CA . PRO A 1 69 ? 7.169 1.323 -15.087 1.00 79.69 69 PRO A CA 1
ATOM 518 C C . PRO A 1 69 ? 8.281 2.350 -15.358 1.00 79.69 69 PRO A C 1
ATOM 520 O O . PRO A 1 69 ? 9.443 2.041 -15.125 1.00 79.69 69 PRO A O 1
ATOM 523 N N . GLY A 1 70 ? 7.936 3.545 -15.854 1.00 81.38 70 GLY A N 1
AT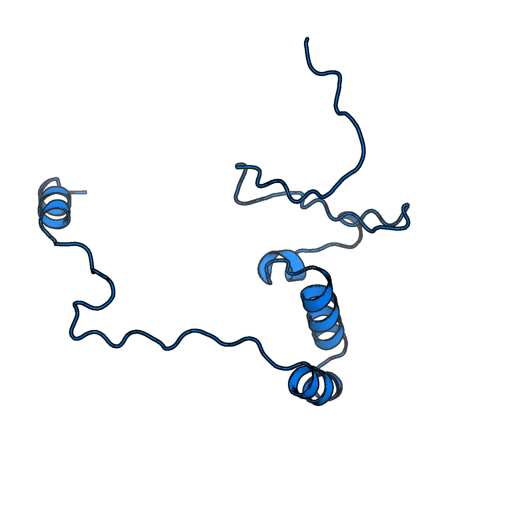OM 524 C CA . GLY A 1 70 ? 8.886 4.636 -16.104 1.00 81.38 70 GLY A CA 1
ATOM 525 C C . GLY A 1 70 ? 9.299 5.432 -14.861 1.00 81.38 70 GLY A C 1
ATOM 526 O O . GLY A 1 70 ? 10.281 6.159 -14.933 1.00 81.38 70 GLY A O 1
ATOM 527 N N . ASP A 1 71 ? 8.594 5.275 -13.739 1.00 80.12 71 ASP A N 1
ATOM 528 C CA . ASP A 1 71 ? 8.889 5.973 -12.478 1.00 80.12 71 ASP A CA 1
ATOM 529 C C . ASP A 1 71 ? 9.859 5.173 -11.585 1.00 80.12 71 ASP A C 1
ATOM 531 O O . ASP A 1 71 ? 10.251 5.626 -10.507 1.00 80.12 71 ASP A O 1
ATOM 535 N N . VAL A 1 72 ? 10.206 3.949 -12.004 1.00 82.56 72 VAL A N 1
ATOM 536 C CA . VAL A 1 72 ? 11.070 3.025 -11.265 1.00 82.56 72 VAL A CA 1
ATOM 537 C C . VAL A 1 72 ? 12.395 2.876 -12.000 1.00 82.56 72 VAL A C 1
ATOM 539 O O . VAL A 1 72 ? 12.477 2.236 -13.052 1.00 82.56 72 VAL A O 1
ATOM 542 N N . ASP A 1 73 ? 13.449 3.423 -11.408 1.00 82.25 73 ASP A N 1
ATOM 543 C CA . ASP A 1 73 ? 14.813 3.176 -11.840 1.00 82.25 73 ASP A CA 1
ATOM 544 C C . ASP A 1 73 ? 15.266 1.795 -11.346 1.00 82.25 73 ASP A C 1
ATOM 546 O O . ASP A 1 73 ? 15.335 1.520 -10.144 1.00 82.25 73 ASP A O 1
ATOM 550 N N . ARG A 1 74 ? 15.536 0.911 -12.309 1.00 83.25 74 ARG A N 1
ATOM 551 C CA . ARG A 1 74 ? 15.981 -0.478 -12.112 1.00 83.25 74 ARG A CA 1
ATOM 552 C C . ARG A 1 74 ? 17.417 -0.693 -12.592 1.00 83.25 74 ARG A C 1
ATOM 554 O O . ARG A 1 74 ? 17.824 -1.833 -12.787 1.00 83.25 74 ARG A O 1
ATOM 561 N N . THR A 1 75 ? 18.153 0.385 -12.864 1.00 82.50 75 THR A N 1
ATOM 562 C CA . THR A 1 75 ? 19.544 0.304 -13.336 1.00 82.50 75 THR A CA 1
ATOM 563 C C . THR A 1 75 ? 20.518 -0.109 -12.233 1.00 82.50 75 THR A C 1
ATOM 565 O O . THR A 1 75 ? 21.605 -0.596 -12.533 1.00 82.50 75 THR A O 1
ATOM 568 N N . LEU A 1 76 ? 20.117 0.050 -10.969 1.00 77.38 76 LEU A N 1
ATOM 569 C CA . LEU A 1 76 ? 20.887 -0.304 -9.780 1.00 77.38 76 LEU A CA 1
ATOM 570 C C . LEU A 1 76 ? 20.330 -1.565 -9.101 1.00 77.38 76 LEU A C 1
ATOM 572 O O . LEU A 1 76 ? 19.158 -1.912 -9.267 1.00 77.38 76 LEU A O 1
ATOM 576 N N . ASP A 1 77 ? 21.154 -2.195 -8.258 1.00 79.25 77 ASP A N 1
ATOM 577 C CA . ASP A 1 77 ? 20.768 -3.361 -7.443 1.00 79.25 77 ASP A 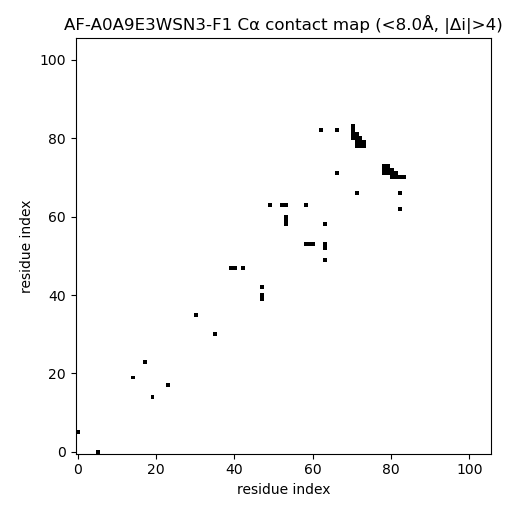CA 1
ATOM 578 C C . ASP A 1 77 ? 19.605 -3.062 -6.481 1.00 79.25 77 ASP A C 1
ATOM 580 O O . ASP A 1 77 ? 18.820 -3.947 -6.139 1.00 79.25 77 ASP A O 1
ATOM 584 N N . VAL A 1 78 ? 19.467 -1.801 -6.063 1.00 83.31 78 VAL A N 1
ATOM 585 C CA . VAL A 1 78 ? 18.331 -1.310 -5.278 1.00 83.31 78 VAL A CA 1
ATOM 586 C C . VAL A 1 78 ? 17.451 -0.465 -6.184 1.00 83.31 78 VAL A C 1
ATOM 588 O O . VAL A 1 78 ? 17.873 0.583 -6.670 1.00 83.31 78 VAL A O 1
ATOM 591 N N . TRP A 1 79 ? 16.212 -0.910 -6.392 1.00 83.81 79 TRP A N 1
ATOM 592 C CA . TRP A 1 79 ? 15.260 -0.179 -7.222 1.00 83.81 79 TRP A CA 1
ATOM 593 C C . TRP A 1 79 ? 14.854 1.121 -6.534 1.00 83.81 79 TRP A C 1
ATOM 595 O O . TRP A 1 79 ? 14.499 1.129 -5.353 1.00 83.81 79 TRP A O 1
ATOM 605 N N . ARG A 1 80 ? 14.872 2.220 -7.286 1.00 81.88 80 ARG A N 1
ATOM 606 C CA . ARG A 1 80 ? 14.473 3.540 -6.799 1.00 81.88 80 ARG A CA 1
ATOM 607 C C . ARG A 1 80 ? 13.163 3.947 -7.460 1.00 81.88 80 ARG A C 1
ATOM 609 O O . ARG A 1 80 ? 13.052 3.922 -8.678 1.00 81.88 80 ARG A O 1
ATOM 616 N N . TYR A 1 81 ? 12.185 4.344 -6.654 1.00 80.56 81 TYR A N 1
ATOM 617 C CA . TYR A 1 81 ? 10.916 4.893 -7.127 1.00 80.56 81 TYR A CA 1
ATOM 618 C C . TYR A 1 81 ? 10.839 6.384 -6.788 1.00 80.56 81 TYR A C 1
ATOM 620 O O . TYR A 1 81 ? 10.908 6.748 -5.613 1.00 80.56 81 TYR A O 1
ATOM 628 N N . GLU A 1 82 ? 10.697 7.237 -7.805 1.00 75.38 82 GLU A N 1
ATOM 629 C CA . GLU A 1 82 ? 10.534 8.688 -7.649 1.00 75.38 82 GLU A CA 1
ATOM 630 C C . GLU A 1 82 ? 9.181 9.125 -8.245 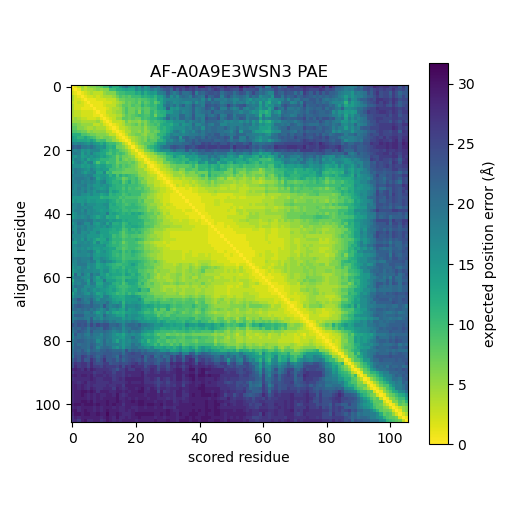1.00 75.38 82 GLU A C 1
ATOM 632 O O . GLU A 1 82 ? 9.053 9.254 -9.462 1.00 75.38 82 GLU A O 1
ATOM 637 N N . PRO A 1 83 ? 8.138 9.343 -7.418 1.00 71.12 83 PRO A N 1
ATOM 638 C CA . PRO A 1 83 ? 6.835 9.759 -7.922 1.00 71.12 83 PRO A CA 1
ATOM 639 C C . PRO A 1 83 ? 6.897 11.173 -8.515 1.00 71.12 83 PRO A C 1
ATOM 641 O O . PRO A 1 83 ? 7.401 12.102 -7.884 1.00 71.12 83 PRO A O 1
ATOM 644 N N . SER A 1 84 ? 6.292 11.365 -9.690 1.00 65.44 84 SER A N 1
ATOM 645 C CA . SER A 1 84 ? 6.275 12.653 -10.403 1.00 65.44 84 SER A CA 1
ATOM 646 C C . SER A 1 84 ? 5.486 13.759 -9.685 1.00 65.44 84 SER A C 1
ATOM 648 O O . SER A 1 84 ? 5.674 14.944 -9.959 1.00 65.44 84 SER A O 1
ATOM 650 N N . TRP A 1 85 ? 4.573 13.391 -8.781 1.00 57.00 85 TRP A N 1
ATOM 651 C CA . TRP A 1 85 ? 3.782 14.323 -7.983 1.00 57.00 85 TRP A CA 1
ATOM 652 C C . TRP A 1 85 ? 3.543 13.748 -6.589 1.00 57.00 85 TRP A C 1
ATOM 654 O O . TRP A 1 85 ? 3.051 12.630 -6.438 1.00 57.00 85 TRP A O 1
ATOM 664 N N . HIS A 1 86 ? 3.869 14.525 -5.559 1.00 57.94 86 HIS A N 1
ATOM 665 C CA . HIS A 1 86 ? 3.694 14.126 -4.169 1.00 57.94 86 HIS A CA 1
ATOM 666 C C . HIS A 1 86 ? 2.828 15.165 -3.449 1.00 57.94 86 HIS A C 1
ATOM 668 O O . HIS A 1 86 ? 3.131 16.357 -3.471 1.00 57.94 86 HIS A O 1
ATOM 674 N N . LYS A 1 87 ? 1.759 14.722 -2.769 1.00 48.50 87 LYS A N 1
ATOM 675 C CA . LYS A 1 87 ? 0.833 15.594 -2.005 1.00 48.50 87 LYS A CA 1
ATOM 676 C C . LYS A 1 87 ? 1.513 16.296 -0.812 1.00 48.50 87 LYS A C 1
ATOM 678 O O . LYS A 1 87 ? 0.921 17.149 -0.160 1.00 48.50 87 LYS A O 1
ATOM 683 N N . ILE A 1 88 ? 2.767 15.944 -0.550 1.00 40.72 88 ILE A N 1
ATOM 684 C CA . ILE A 1 88 ? 3.661 16.520 0.444 1.00 40.72 88 ILE A CA 1
ATOM 685 C C . ILE A 1 88 ? 4.936 16.953 -0.286 1.00 40.72 88 ILE A C 1
ATOM 687 O O . ILE A 1 88 ? 5.877 16.187 -0.441 1.00 40.72 88 ILE A O 1
ATOM 691 N N . HIS A 1 89 ? 5.012 18.222 -0.677 1.00 33.59 89 HIS A N 1
ATOM 692 C CA . HIS A 1 89 ? 6.300 18.895 -0.881 1.00 33.59 89 HIS A CA 1
ATOM 693 C C . HIS A 1 89 ? 7.097 19.019 0.444 1.00 33.59 89 HIS A C 1
ATOM 695 O O . HIS A 1 89 ? 8.215 19.520 0.462 1.00 33.59 89 HIS A O 1
ATOM 701 N N . CYS A 1 90 ? 6.580 18.525 1.574 1.00 25.72 90 CYS A N 1
ATOM 702 C CA . CYS A 1 90 ? 7.355 18.430 2.804 1.00 25.72 90 CYS A CA 1
ATOM 703 C C . CYS A 1 90 ? 8.087 17.078 2.851 1.00 25.72 90 CYS A C 1
ATOM 705 O O . CYS A 1 90 ? 7.489 16.048 3.157 1.00 25.72 90 CYS A O 1
ATOM 707 N N . LYS A 1 91 ? 9.378 17.093 2.492 1.00 38.47 91 LYS A N 1
ATOM 708 C CA . LYS A 1 91 ? 10.286 15.936 2.497 1.00 38.47 91 LYS A CA 1
ATOM 709 C C . LYS A 1 91 ? 10.315 15.261 3.875 1.00 38.47 91 LYS A C 1
ATOM 711 O O . LYS A 1 91 ? 10.807 15.856 4.829 1.00 38.47 91 LYS A O 1
ATOM 716 N N . SER A 1 92 ? 9.922 13.993 3.966 1.00 29.42 92 SER A N 1
ATOM 717 C CA . SER A 1 92 ? 10.399 13.109 5.035 1.00 29.42 92 SER A CA 1
ATOM 718 C C . SER A 1 92 ? 11.398 12.132 4.435 1.00 29.42 92 SER A C 1
ATOM 720 O O . SER A 1 92 ? 11.034 11.210 3.707 1.00 29.42 92 SER A O 1
ATOM 722 N N . ALA A 1 93 ? 12.671 12.394 4.709 1.00 33.75 93 ALA A N 1
ATOM 723 C CA . ALA A 1 93 ? 13.779 11.525 4.372 1.00 33.75 93 ALA A CA 1
ATOM 724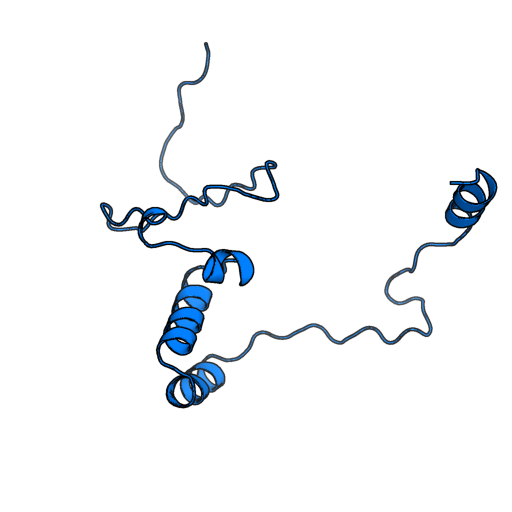 C C . ALA A 1 93 ? 13.569 10.129 4.975 1.00 33.75 93 ALA A C 1
ATOM 726 O O . ALA A 1 93 ? 13.369 9.993 6.180 1.00 33.75 93 ALA A O 1
ATOM 727 N N . ILE A 1 94 ? 13.685 9.099 4.142 1.00 37.50 94 ILE A N 1
ATOM 728 C CA . ILE A 1 94 ? 13.978 7.742 4.594 1.00 37.50 94 ILE A CA 1
ATOM 729 C C . ILE A 1 94 ? 15.372 7.435 4.052 1.00 37.50 94 ILE A C 1
ATOM 731 O O . ILE A 1 94 ? 15.554 7.189 2.865 1.00 37.50 94 ILE A O 1
ATOM 735 N N . SER A 1 95 ? 16.371 7.534 4.926 1.00 30.94 95 SER A N 1
ATOM 736 C CA . SER A 1 95 ? 17.718 7.004 4.705 1.00 30.94 95 SER A CA 1
ATOM 737 C C . SER A 1 95 ? 18.005 5.973 5.792 1.00 30.94 95 SER A C 1
ATOM 739 O O . SER A 1 95 ? 17.623 6.180 6.947 1.00 30.94 95 SER A O 1
ATOM 741 N N . PRO A 1 96 ? 18.768 4.924 5.453 1.00 34.69 96 PRO A N 1
ATOM 742 C CA . PRO A 1 96 ? 19.982 4.720 6.227 1.00 34.69 96 PRO A CA 1
ATOM 743 C C . PRO A 1 96 ? 21.224 4.544 5.338 1.00 34.69 96 PRO A C 1
ATOM 745 O O . PRO A 1 96 ? 21.283 3.662 4.494 1.00 34.69 96 PRO A O 1
ATOM 748 N N . ARG A 1 97 ? 22.231 5.382 5.628 1.00 31.61 97 ARG A N 1
ATOM 749 C CA . ARG A 1 97 ? 23.689 5.201 5.455 1.00 31.61 97 ARG A CA 1
ATOM 750 C C . ARG A 1 97 ? 24.243 4.798 4.073 1.00 31.61 97 ARG A C 1
ATOM 752 O O . ARG A 1 97 ? 24.368 3.619 3.783 1.00 31.61 97 ARG A O 1
ATOM 759 N N . SER A 1 98 ? 24.856 5.773 3.396 1.00 30.94 98 SER A N 1
ATOM 760 C CA . SER A 1 98 ? 26.326 5.868 3.270 1.00 30.94 98 SER A CA 1
ATOM 761 C C . SER A 1 98 ? 26.739 7.258 2.753 1.00 30.94 98 SER A C 1
ATOM 763 O O . SER A 1 98 ? 26.259 7.705 1.721 1.00 30.94 98 SER A O 1
ATOM 765 N N . GLU A 1 99 ? 27.613 7.911 3.525 1.00 36.56 99 GLU A N 1
ATOM 766 C CA . GLU A 1 99 ? 28.636 8.893 3.119 1.00 36.56 99 GLU A CA 1
ATOM 767 C C . GLU A 1 99 ? 28.221 10.237 2.470 1.00 36.56 99 GLU A C 1
ATOM 769 O O . GLU A 1 99 ? 27.933 10.360 1.289 1.00 36.56 99 GLU A O 1
ATOM 774 N N . THR A 1 100 ? 28.322 11.287 3.300 1.00 43.06 100 THR A N 1
ATOM 775 C CA . THR A 1 100 ? 28.707 12.676 2.964 1.00 43.06 100 THR A CA 1
ATOM 776 C C . THR A 1 100 ? 28.080 13.327 1.727 1.00 43.06 100 THR A C 1
ATOM 778 O O . THR A 1 100 ? 28.682 13.375 0.662 1.00 43.06 100 THR A O 1
ATOM 781 N N . CYS A 1 101 ? 26.963 14.029 1.934 1.00 33.56 101 CYS A N 1
ATOM 782 C CA . CYS A 1 101 ? 26.580 15.153 1.079 1.00 33.56 101 CYS A CA 1
ATOM 783 C C . CYS A 1 101 ? 27.335 16.401 1.573 1.00 33.56 101 CYS A C 1
ATOM 785 O O . CYS A 1 101 ? 26.844 17.172 2.398 1.00 33.56 101 CYS A O 1
ATOM 787 N N . ARG A 1 102 ? 28.601 16.514 1.163 1.00 44.88 102 ARG A N 1
ATOM 788 C CA . ARG A 1 102 ? 29.289 17.805 1.073 1.00 44.88 102 ARG A CA 1
ATOM 789 C C . ARG A 1 102 ? 28.895 18.387 -0.288 1.00 44.88 102 ARG A C 1
ATOM 791 O O . ARG A 1 102 ? 28.744 17.623 -1.232 1.00 44.88 102 ARG A O 1
ATOM 798 N N . ASP A 1 103 ? 28.733 19.701 -0.332 1.00 44.41 103 ASP A N 1
ATOM 799 C CA . ASP A 1 103 ? 28.386 20.526 -1.498 1.00 44.41 103 ASP A CA 1
ATOM 800 C C . ASP A 1 103 ? 26.889 20.784 -1.696 1.00 44.41 103 ASP A C 1
ATOM 802 O O . ASP A 1 103 ? 26.184 20.074 -2.401 1.00 44.41 103 ASP A O 1
ATOM 806 N N . CYS A 1 104 ? 26.436 21.872 -1.068 1.00 33.84 104 CYS A N 1
ATOM 807 C CA . CYS A 1 104 ? 25.489 22.827 -1.646 1.00 33.84 104 CYS A CA 1
ATOM 808 C C . CYS A 1 104 ? 25.625 24.154 -0.879 1.00 33.84 104 CYS A C 1
ATOM 810 O O . CYS A 1 104 ? 24.734 24.570 -0.141 1.00 33.84 104 CYS A O 1
ATOM 812 N N . THR A 1 105 ? 26.789 24.793 -1.028 1.00 39.31 105 THR A N 1
ATOM 813 C CA . THR A 1 105 ? 26.925 26.243 -0.861 1.00 39.31 105 THR A CA 1
ATOM 814 C C . THR A 1 105 ? 27.200 26.807 -2.246 1.00 39.31 105 THR A C 1
ATOM 816 O O . THR A 1 105 ? 28.319 26.698 -2.744 1.00 39.31 105 THR A O 1
ATOM 819 N N . SER A 1 106 ? 26.172 27.356 -2.884 1.00 36.91 106 SER A N 1
ATOM 820 C CA . SER A 1 106 ? 26.234 28.438 -3.875 1.00 36.91 106 SER A CA 1
ATOM 821 C C . SER A 1 106 ? 24.832 28.996 -4.048 1.00 36.91 106 SER A C 1
ATOM 823 O O . SER A 1 106 ? 23.901 28.173 -4.192 1.00 36.91 106 SER A O 1
#

Nearest PDB structures (foldseek):
  8snb-assembly1_6N  TM=3.559E-01  e=9.591E+00  Strongylocentrotus purpuratus